Protein AF-A0A5E7G7I0-F1 (afdb_monomer_lite)

Foldseek 3Di:
DCCVPPHDDDPDPDDDDDDDPVRVCVVVVVVVVVVCCVVPVVVVCVVCVVVVVVVVVVVVVVVVVVVVVD

Organism: Pseudomonas fluorescens (NCBI:txid294)

Radius of gyration: 23.82 Å; chains: 1; bounding box: 57×19×52 Å

pLDDT: mean 94.27, std 5.7, range [61.94, 98.62]

Structure (mmCIF, N/CA/C/O backbone):
data_AF-A0A5E7G7I0-F1
#
_entry.id   AF-A0A5E7G7I0-F1
#
loop_
_atom_site.group_PDB
_atom_site.id
_atom_site.type_symbol
_atom_site.label_atom_id
_atom_site.label_alt_id
_atom_site.label_comp_id
_atom_site.label_asym_id
_atom_site.label_entity_id
_atom_site.label_seq_id
_atom_site.pdbx_PDB_ins_code
_atom_site.Cartn_x
_atom_site.Cartn_y
_atom_site.Cartn_z
_atom_site.occupancy
_atom_site.B_iso_or_equiv
_atom_site.auth_seq_id
_atom_site.auth_comp_id
_atom_site.auth_asym_id
_atom_site.auth_atom_id
_atom_site.pdbx_PDB_model_num
ATOM 1 N N . MET A 1 1 ? 4.486 1.377 19.270 1.00 84.12 1 MET A N 1
ATOM 2 C CA . MET A 1 1 ? 3.457 2.293 19.825 1.00 84.12 1 MET A CA 1
ATOM 3 C C . MET A 1 1 ? 2.125 1.600 20.114 1.00 84.12 1 MET A C 1
ATOM 5 O O . MET A 1 1 ? 1.553 1.902 21.149 1.00 84.12 1 MET A O 1
ATOM 9 N N . ILE A 1 2 ? 1.680 0.634 19.296 1.00 92.19 2 ILE A N 1
ATOM 10 C CA . ILE A 1 2 ? 0.443 -0.150 19.509 1.00 92.19 2 ILE A CA 1
ATOM 11 C C . ILE A 1 2 ? 0.319 -0.737 20.927 1.00 92.19 2 ILE A C 1
ATOM 13 O O . ILE A 1 2 ? -0.675 -0.481 21.599 1.00 92.19 2 ILE A O 1
ATOM 17 N N . HIS A 1 3 ? 1.354 -1.426 21.426 1.00 88.31 3 HIS A N 1
ATOM 18 C CA . HIS A 1 3 ? 1.338 -2.021 22.771 1.00 88.31 3 HIS A CA 1
ATOM 19 C C . HIS A 1 3 ? 1.096 -0.986 23.883 1.00 88.31 3 HIS A C 1
ATOM 21 O O . HIS A 1 3 ? 0.319 -1.207 24.797 1.00 88.31 3 HIS A O 1
ATOM 27 N N . ARG A 1 4 ? 1.723 0.190 23.779 1.00 89.19 4 ARG A N 1
ATOM 28 C CA . ARG A 1 4 ? 1.561 1.272 24.760 1.00 89.19 4 ARG A CA 1
ATOM 29 C C . ARG A 1 4 ? 0.182 1.943 24.686 1.00 89.19 4 ARG A C 1
ATOM 31 O O . ARG A 1 4 ? -0.256 2.506 25.683 1.00 89.19 4 ARG A O 1
ATOM 38 N N . ALA A 1 5 ? -0.442 1.957 23.509 1.00 89.00 5 ALA A N 1
ATOM 39 C CA . ALA A 1 5 ? -1.705 2.652 23.274 1.00 89.00 5 ALA A CA 1
ATOM 40 C C . ALA A 1 5 ? -2.928 1.798 23.640 1.00 89.00 5 ALA A C 1
ATOM 42 O O . ALA A 1 5 ? -3.866 2.327 24.224 1.00 89.00 5 ALA A O 1
ATOM 43 N N . TYR A 1 6 ? -2.903 0.499 23.320 1.00 89.44 6 TYR A N 1
ATOM 44 C CA . TYR A 1 6 ? -4.081 -0.374 23.411 1.00 89.44 6 TYR A CA 1
ATOM 45 C C . TYR A 1 6 ? -3.989 -1.479 24.470 1.00 89.44 6 TYR A C 1
ATOM 47 O O . TYR A 1 6 ? -5.000 -2.109 24.758 1.00 89.44 6 TYR A O 1
ATOM 55 N N . PHE A 1 7 ? -2.810 -1.737 25.044 1.00 90.56 7 PHE A N 1
ATOM 56 C CA . PHE A 1 7 ? -2.599 -2.858 25.963 1.00 90.56 7 PHE A CA 1
ATOM 57 C C . PHE A 1 7 ? -2.177 -2.374 27.357 1.00 90.56 7 PHE A C 1
ATOM 59 O O . PHE A 1 7 ? -1.500 -1.353 27.502 1.00 90.56 7 PHE A O 1
ATOM 66 N N . GLY A 1 8 ? -2.562 -3.136 28.384 1.00 89.50 8 GLY A N 1
ATOM 67 C CA . GLY A 1 8 ? -2.345 -2.824 29.800 1.00 89.50 8 GLY A CA 1
ATOM 68 C C . GLY A 1 8 ? -3.654 -2.548 30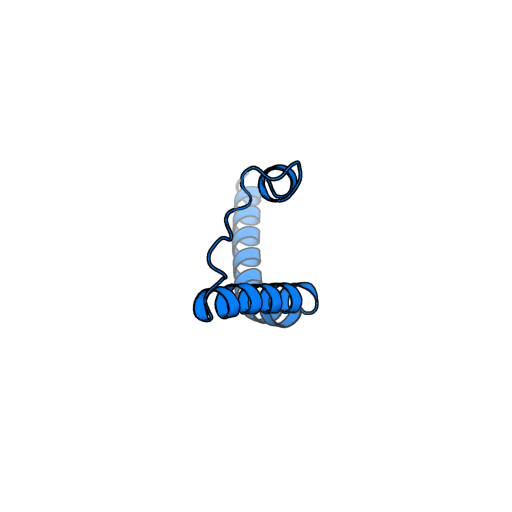.555 1.00 89.50 8 GLY A C 1
ATOM 69 O O . GLY A 1 8 ? -4.730 -2.652 29.968 1.00 89.50 8 GLY A O 1
ATOM 70 N N . PRO A 1 9 ? -3.579 -2.226 31.858 1.00 90.50 9 PRO A N 1
ATOM 71 C CA . PRO A 1 9 ? -4.758 -1.908 32.662 1.00 90.50 9 PRO A CA 1
ATOM 72 C C . PRO A 1 9 ? -5.535 -0.710 32.098 1.00 90.50 9 PRO A C 1
ATOM 74 O O . PRO A 1 9 ? -4.925 0.234 31.579 1.00 90.50 9 PRO A O 1
ATOM 77 N N . SER A 1 10 ? -6.867 -0.727 32.223 1.00 89.69 10 SER A N 1
ATOM 78 C CA . SER A 1 10 ? -7.697 0.419 31.843 1.00 89.69 10 SER A CA 1
ATOM 79 C C . SER A 1 10 ? -7.289 1.645 32.663 1.00 89.69 10 SER A C 1
ATOM 81 O O . SER A 1 10 ? -7.061 1.577 33.869 1.00 89.69 10 SER A O 1
ATOM 83 N N . LYS A 1 11 ? -7.145 2.788 31.987 1.00 87.88 11 LYS A N 1
ATOM 84 C CA . LYS A 1 11 ? -6.832 4.065 32.653 1.00 87.88 11 LYS A CA 1
ATOM 85 C C . LYS A 1 11 ? -8.083 4.795 33.136 1.00 87.88 1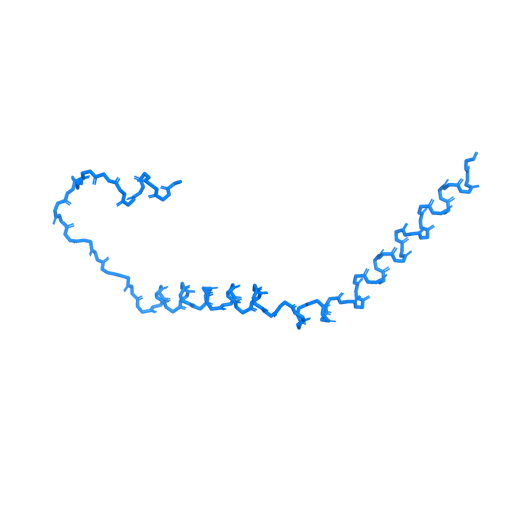1 LYS A C 1
ATOM 87 O O . LYS A 1 11 ? -7.981 5.686 33.970 1.00 87.88 11 LYS A O 1
ATOM 92 N N . SER A 1 12 ? -9.230 4.467 32.554 1.00 90.94 12 SER A N 1
ATOM 93 C CA . SER A 1 12 ? -10.545 5.016 32.861 1.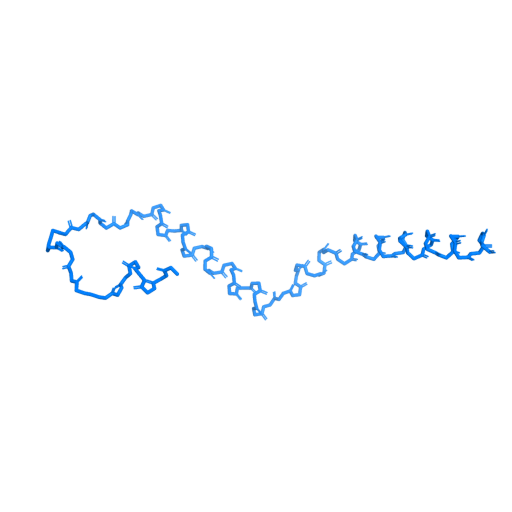00 90.94 12 SER A CA 1
ATOM 94 C C . SER A 1 12 ? -11.600 4.078 32.283 1.00 90.94 12 SER A C 1
ATOM 96 O O . SER A 1 12 ? -11.375 3.503 31.216 1.00 90.94 12 SER A O 1
ATOM 98 N N . ASP A 1 13 ? -12.741 3.976 32.959 1.00 88.69 13 ASP A N 1
ATOM 99 C CA . ASP A 1 13 ? -13.909 3.223 32.486 1.00 88.69 13 ASP A CA 1
ATOM 100 C C . ASP A 1 13 ? -14.885 4.104 31.685 1.00 88.69 13 ASP A C 1
ATOM 102 O O . ASP A 1 13 ? -15.937 3.648 31.238 1.00 88.69 13 ASP A O 1
ATOM 106 N N . ALA A 1 14 ? -14.550 5.385 31.486 1.00 92.62 14 ALA A N 1
ATOM 107 C CA . ALA A 1 14 ? -15.341 6.285 30.661 1.00 92.62 14 ALA A CA 1
ATOM 108 C C . ALA A 1 14 ? -15.331 5.827 29.194 1.00 92.62 14 ALA A C 1
ATOM 110 O O . ALA A 1 14 ? -14.275 5.692 28.572 1.00 92.62 14 ALA A O 1
ATOM 111 N N . VAL A 1 15 ? -16.524 5.633 28.631 1.00 90.12 15 VAL A N 1
ATOM 112 C CA . VAL A 1 15 ? -16.692 5.240 27.230 1.00 90.12 15 VAL A CA 1
ATOM 113 C C . VAL A 1 15 ? -16.311 6.412 26.326 1.00 90.12 15 VAL A C 1
ATOM 115 O O . VAL A 1 15 ? -16.908 7.487 26.393 1.00 90.12 15 VAL A O 1
ATOM 118 N N . LEU A 1 16 ? -15.306 6.200 25.478 1.00 90.75 16 LEU A N 1
ATOM 119 C CA . LEU A 1 16 ? -14.911 7.152 24.444 1.00 90.75 16 LEU A CA 1
ATOM 120 C C . LEU A 1 16 ? -15.942 7.158 23.315 1.00 90.75 16 LEU A C 1
ATOM 122 O O . LEU A 1 16 ? -16.549 6.131 23.006 1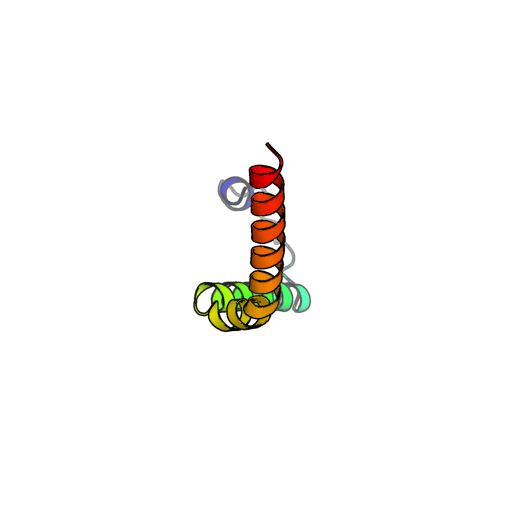.00 90.75 16 LEU A O 1
ATOM 126 N N . HIS A 1 17 ? -16.116 8.317 22.679 1.00 93.50 17 HIS A N 1
ATOM 127 C CA . HIS A 1 17 ? -16.933 8.400 21.476 1.00 93.50 17 HIS A CA 1
ATOM 128 C C . HIS A 1 17 ? -16.370 7.464 20.402 1.00 93.50 17 HIS A C 1
ATOM 130 O O . HIS A 1 17 ? -15.155 7.394 20.202 1.00 93.50 17 HIS A O 1
ATOM 136 N N . GLY A 1 18 ? -17.265 6.723 19.750 1.00 93.44 18 GLY A N 1
ATOM 137 C CA . GLY A 1 18 ? -16.899 5.841 18.652 1.00 93.44 18 GLY A CA 1
ATOM 138 C C . GLY A 1 18 ? -16.396 6.622 17.443 1.00 93.44 18 GLY A C 1
ATOM 139 O O . GLY A 1 18 ? -16.573 7.832 17.342 1.00 93.44 18 GLY A O 1
ATOM 140 N N . MET A 1 19 ? -15.779 5.900 16.517 1.00 95.75 19 MET A N 1
ATOM 141 C CA . MET A 1 19 ? -15.338 6.468 15.251 1.00 95.75 19 MET A CA 1
ATOM 142 C C . MET A 1 19 ? -16.549 6.886 14.410 1.00 95.75 19 MET A C 1
ATOM 144 O O . MET A 1 19 ? -17.520 6.128 14.306 1.00 95.75 19 MET A O 1
ATOM 148 N N . ASP A 1 20 ? -16.491 8.070 13.804 1.00 96.81 20 ASP A N 1
ATOM 149 C CA . ASP A 1 20 ? -17.553 8.513 12.905 1.00 96.81 20 ASP A CA 1
ATOM 150 C C . ASP A 1 20 ? -17.487 7.776 11.548 1.00 96.81 20 ASP A C 1
ATOM 152 O O . ASP A 1 20 ? -16.522 7.075 11.217 1.00 96.81 20 ASP A O 1
ATOM 156 N N . ALA A 1 21 ? -18.536 7.905 10.731 1.00 97.62 21 ALA A N 1
ATOM 157 C CA . ALA A 1 21 ? -18.595 7.219 9.439 1.00 97.62 21 ALA A CA 1
ATOM 158 C C . ALA A 1 21 ? -17.472 7.657 8.479 1.00 97.62 21 ALA A C 1
ATOM 160 O O . ALA A 1 21 ? -16.993 6.850 7.681 1.00 97.62 21 ALA A O 1
ATOM 161 N N . ARG A 1 22 ? -17.033 8.919 8.551 1.00 98.06 22 ARG A N 1
ATOM 162 C CA . ARG A 1 22 ? -15.982 9.464 7.685 1.00 98.06 22 ARG A CA 1
ATOM 163 C C . ARG A 1 22 ? -14.637 8.843 8.040 1.00 98.06 22 ARG A C 1
ATOM 165 O O . ARG A 1 22 ? -13.915 8.396 7.153 1.00 98.06 22 ARG A O 1
ATOM 172 N N . GLU A 1 23 ? -14.310 8.811 9.324 1.00 98.06 23 GLU A N 1
ATOM 173 C CA . GLU A 1 23 ? -13.100 8.202 9.866 1.00 98.06 23 GLU A CA 1
ATOM 174 C C . GLU A 1 23 ? -13.043 6.705 9.530 1.00 98.06 23 GLU A C 1
ATOM 176 O O . GLU A 1 23 ? -12.021 6.230 9.029 1.00 98.06 23 GLU A O 1
ATOM 181 N N . LEU A 1 24 ? -14.163 5.987 9.681 1.00 97.69 24 LEU A N 1
ATOM 182 C CA . LEU A 1 24 ? -14.254 4.571 9.321 1.00 97.69 24 LEU A CA 1
ATOM 183 C C . LEU A 1 24 ? -13.975 4.334 7.834 1.00 97.69 24 LEU A C 1
ATOM 185 O O . LEU A 1 24 ? -13.159 3.478 7.492 1.00 97.69 24 LEU A O 1
ATOM 189 N N . ILE A 1 25 ? -14.622 5.097 6.949 1.00 98.44 25 ILE A N 1
ATOM 190 C CA . ILE A 1 25 ? -14.454 4.954 5.496 1.00 98.44 25 ILE A CA 1
ATOM 191 C C . ILE A 1 25 ? -13.009 5.249 5.085 1.00 98.44 25 ILE A C 1
ATOM 193 O O . ILE A 1 25 ? -12.453 4.517 4.268 1.00 98.44 25 ILE A O 1
ATOM 197 N N . MET A 1 26 ? -12.376 6.275 5.662 1.00 98.38 26 MET A N 1
ATOM 198 C CA . MET A 1 26 ? -10.978 6.593 5.363 1.00 98.38 26 MET A CA 1
ATOM 199 C C . MET A 1 26 ? -10.034 5.466 5.797 1.00 98.38 26 MET A C 1
ATOM 201 O O . MET A 1 26 ? -9.203 5.034 5.001 1.00 98.38 26 MET A O 1
ATOM 205 N N . VAL A 1 27 ? -10.169 4.953 7.027 1.00 98.19 27 VAL A N 1
ATOM 206 C CA . VAL A 1 27 ? -9.284 3.895 7.549 1.00 98.19 27 VAL A CA 1
ATOM 207 C C . VAL A 1 27 ? -9.473 2.585 6.785 1.00 98.19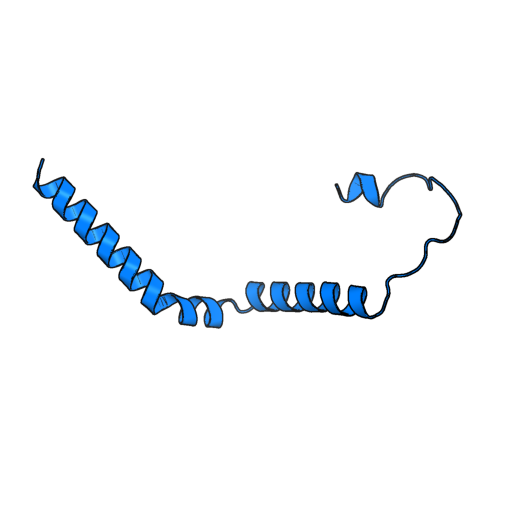 27 VAL A C 1
ATOM 209 O O . VAL A 1 27 ? -8.491 1.962 6.380 1.00 98.19 27 VAL A O 1
ATOM 212 N N . VAL A 1 28 ? -10.720 2.179 6.538 1.00 98.50 28 VAL A N 1
ATOM 213 C CA . VAL A 1 28 ? -11.020 0.963 5.769 1.00 98.50 28 VAL A CA 1
ATOM 214 C C . VAL A 1 28 ? -10.577 1.118 4.315 1.00 98.50 28 VAL A C 1
ATOM 216 O O . VAL A 1 28 ? -9.969 0.201 3.769 1.00 98.50 28 VAL A O 1
ATOM 219 N N . GLY A 1 29 ? -10.807 2.280 3.701 1.00 98.56 29 GLY A N 1
ATOM 220 C CA . GLY A 1 29 ? -10.341 2.574 2.347 1.00 98.56 29 GLY A CA 1
ATOM 221 C C . GLY A 1 29 ? -8.822 2.456 2.222 1.00 98.56 29 GLY A C 1
ATOM 222 O O . GLY A 1 29 ? -8.330 1.786 1.316 1.00 98.56 29 GLY A O 1
ATOM 223 N N . LEU A 1 30 ? -8.071 3.022 3.172 1.00 98.50 30 LEU A N 1
ATOM 224 C CA . LEU A 1 30 ? -6.615 2.871 3.225 1.00 98.50 30 LEU A CA 1
ATOM 225 C C . LEU A 1 30 ? -6.193 1.408 3.401 1.00 98.50 30 LEU A C 1
ATOM 227 O O . LEU A 1 30 ? -5.291 0.952 2.702 1.00 98.50 30 LEU A O 1
ATOM 231 N N . ALA A 1 31 ? -6.850 0.656 4.288 1.00 98.56 31 ALA A N 1
ATOM 232 C CA . ALA A 1 31 ? -6.551 -0.760 4.490 1.00 98.56 31 ALA A CA 1
ATOM 233 C C . ALA A 1 31 ? -6.756 -1.577 3.202 1.00 98.56 31 ALA A C 1
ATOM 235 O O . ALA A 1 31 ? -5.888 -2.365 2.831 1.00 98.56 31 ALA A O 1
ATOM 236 N N . VAL A 1 32 ? -7.859 -1.346 2.483 1.00 98.62 32 VAL A N 1
ATOM 237 C CA . VAL A 1 32 ? -8.141 -2.004 1.199 1.00 98.62 32 VAL A CA 1
ATOM 238 C C . VAL A 1 32 ? -7.083 -1.655 0.155 1.00 98.62 32 VAL A C 1
ATOM 240 O O . VAL A 1 32 ? -6.582 -2.555 -0.513 1.00 98.62 32 VAL A O 1
ATOM 243 N N . LEU A 1 33 ? -6.696 -0.381 0.038 1.00 98.31 33 LEU A N 1
ATOM 244 C CA . LEU A 1 33 ? -5.653 0.042 -0.902 1.00 98.31 33 LEU A CA 1
ATOM 245 C C . LEU A 1 33 ? -4.297 -0.602 -0.590 1.00 98.31 33 LEU A C 1
ATOM 247 O O . LEU A 1 33 ? -3.607 -1.035 -1.511 1.00 98.31 33 LEU A O 1
ATOM 251 N N . LEU A 1 34 ? -3.927 -0.713 0.690 1.00 98.25 34 LEU A N 1
ATOM 252 C CA . LEU A 1 34 ? -2.691 -1.380 1.105 1.00 98.25 34 LEU A CA 1
ATOM 253 C C . LEU A 1 34 ? -2.712 -2.879 0.793 1.00 98.25 34 LEU A C 1
ATOM 255 O O . LEU A 1 34 ? -1.717 -3.411 0.307 1.00 98.25 34 LEU A O 1
ATOM 259 N N . ILE A 1 35 ? -3.839 -3.554 1.036 1.00 98.38 35 ILE A N 1
ATOM 260 C CA . ILE A 1 35 ? -3.999 -4.974 0.694 1.00 98.38 35 ILE A CA 1
ATOM 261 C C . ILE A 1 35 ? -3.922 -5.159 -0.821 1.00 98.38 35 ILE A C 1
ATOM 263 O O . ILE A 1 35 ? -3.190 -6.026 -1.290 1.00 98.38 35 ILE A O 1
ATOM 267 N N . TYR A 1 36 ? -4.638 -4.334 -1.585 1.00 98.06 36 TYR A N 1
ATOM 268 C CA . TYR A 1 36 ? -4.625 -4.385 -3.043 1.00 98.06 36 TYR A CA 1
ATOM 269 C C . TYR A 1 36 ? -3.208 -4.212 -3.594 1.00 98.06 36 TYR A C 1
ATOM 271 O O . TYR A 1 36 ? -2.748 -5.051 -4.364 1.00 98.06 36 TYR A O 1
ATOM 279 N N . LEU A 1 37 ? -2.488 -3.186 -3.131 1.00 97.75 37 LEU A N 1
ATOM 280 C CA . LEU A 1 37 ? -1.102 -2.941 -3.520 1.00 97.75 37 LEU A CA 1
ATOM 281 C C . LEU A 1 37 ? -0.172 -4.098 -3.120 1.00 97.75 37 LEU A C 1
ATOM 283 O O . LEU A 1 37 ? 0.701 -4.472 -3.897 1.00 97.75 37 LEU A O 1
ATOM 287 N N . GLY A 1 38 ? -0.348 -4.669 -1.925 1.00 97.62 38 GLY A N 1
ATOM 288 C CA . GLY A 1 38 ? 0.496 -5.755 -1.423 1.00 97.62 38 GLY A CA 1
ATOM 289 C C . GLY A 1 38 ? 0.274 -7.092 -2.133 1.00 97.62 38 GLY A C 1
ATOM 290 O O . GLY A 1 38 ? 1.231 -7.827 -2.365 1.00 97.62 38 GLY A O 1
ATOM 291 N N . VAL A 1 39 ? -0.971 -7.411 -2.491 1.00 98.38 39 VAL A N 1
ATOM 292 C CA . VAL A 1 39 ? -1.328 -8.670 -3.166 1.00 98.38 39 VAL A CA 1
ATOM 293 C C . VAL A 1 39 ? -1.117 -8.571 -4.675 1.00 98.38 39 VAL A C 1
ATOM 295 O O . VAL A 1 39 ? -0.650 -9.525 -5.296 1.00 98.38 39 VAL A O 1
ATOM 298 N N . PHE A 1 40 ? -1.444 -7.426 -5.274 1.00 97.94 40 PHE A N 1
ATOM 299 C CA . PHE A 1 40 ? -1.375 -7.215 -6.715 1.00 97.94 40 PHE A CA 1
ATOM 300 C C . PHE A 1 40 ? -0.666 -5.892 -7.055 1.00 97.94 40 PHE A C 1
ATOM 302 O O . PHE A 1 40 ? -1.304 -4.919 -7.461 1.00 97.94 40 PHE A O 1
ATOM 309 N N . PRO A 1 41 ? 0.675 -5.840 -6.929 1.00 97.06 41 PRO A N 1
ATOM 310 C CA . PRO A 1 41 ? 1.441 -4.620 -7.192 1.00 97.06 41 PRO A CA 1
ATOM 311 C C . PRO A 1 41 ? 1.573 -4.287 -8.686 1.00 97.06 41 PRO A C 1
ATOM 313 O O . PRO A 1 41 ? 1.931 -3.161 -9.027 1.00 97.06 41 PRO A O 1
ATOM 316 N N . GLN A 1 42 ? 1.296 -5.249 -9.577 1.00 97.44 42 GLN A N 1
ATOM 317 C CA . GLN A 1 42 ? 1.578 -5.157 -11.017 1.00 97.44 42 GLN A CA 1
ATOM 318 C C . GLN A 1 42 ? 1.032 -3.883 -11.685 1.00 97.44 42 GLN A C 1
ATOM 320 O O . 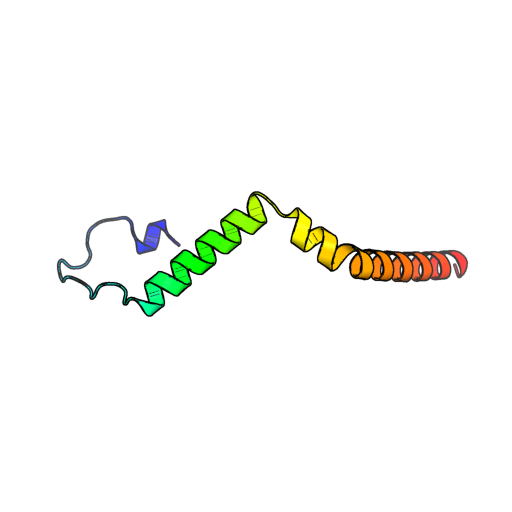GLN A 1 42 ? 1.826 -3.200 -12.317 1.00 97.44 42 GLN A O 1
ATOM 325 N N . PRO A 1 43 ? -0.223 -3.437 -11.469 1.00 96.94 43 PRO A N 1
ATOM 326 C CA . PRO A 1 43 ? -0.738 -2.234 -12.130 1.00 96.94 43 PRO A CA 1
ATOM 327 C C . PRO A 1 43 ? 0.061 -0.972 -11.806 1.00 96.94 43 PRO A C 1
ATOM 329 O O . PRO A 1 43 ? 0.221 -0.094 -12.652 1.00 96.94 43 PRO A O 1
ATOM 332 N N . PHE A 1 44 ? 0.578 -0.872 -10.580 1.00 96.69 44 PHE A N 1
ATOM 333 C CA . PHE A 1 44 ? 1.388 0.266 -10.154 1.00 96.69 44 PHE A CA 1
ATOM 334 C C . PHE A 1 44 ? 2.790 0.207 -10.761 1.00 96.69 44 PHE A C 1
ATOM 336 O O . PHE A 1 44 ? 3.316 1.242 -11.169 1.00 96.69 44 PHE A O 1
ATOM 343 N N . LEU A 1 45 ? 3.373 -0.993 -10.846 1.00 97.12 45 LEU A N 1
ATOM 344 C CA . LEU A 1 45 ? 4.666 -1.221 -11.493 1.00 97.12 45 LEU A CA 1
ATOM 345 C C . LEU A 1 45 ? 4.586 -0.977 -13.002 1.00 97.12 45 LEU A C 1
ATOM 347 O O . LEU A 1 45 ? 5.446 -0.297 -13.549 1.00 97.12 45 LEU A O 1
ATOM 351 N N . ASP A 1 46 ? 3.528 -1.446 -13.657 1.00 97.94 46 ASP A N 1
ATOM 352 C CA . ASP A 1 46 ? 3.292 -1.245 -15.087 1.00 97.94 46 ASP A CA 1
ATOM 353 C C . ASP A 1 46 ? 3.085 0.238 -15.405 1.00 97.94 46 ASP A C 1
ATOM 355 O O . ASP A 1 46 ? 3.639 0.758 -16.374 1.00 97.94 46 ASP A O 1
ATOM 359 N N . THR A 1 47 ? 2.347 0.952 -14.547 1.00 97.69 47 THR A N 1
ATOM 360 C CA . THR A 1 47 ? 2.138 2.400 -14.691 1.00 97.69 47 THR A CA 1
ATOM 361 C C . THR A 1 47 ? 3.455 3.172 -14.587 1.00 97.69 47 THR A C 1
ATOM 363 O O . THR A 1 47 ? 3.669 4.128 -15.331 1.00 97.69 47 THR A O 1
ATOM 366 N N . SER A 1 48 ? 4.351 2.779 -13.677 1.00 97.62 48 SER A N 1
ATOM 367 C CA . SER A 1 48 ? 5.630 3.469 -13.476 1.00 97.62 48 SER A CA 1
ATOM 368 C C . SER A 1 48 ? 6.756 2.971 -14.389 1.00 97.62 48 SER A C 1
ATOM 370 O O . SER A 1 48 ? 7.778 3.654 -14.503 1.00 97.62 48 SER A O 1
ATOM 372 N N . ALA A 1 49 ? 6.583 1.833 -15.069 1.00 97.81 49 ALA A N 1
ATOM 373 C CA . ALA A 1 49 ? 7.638 1.132 -15.800 1.00 97.81 49 ALA A CA 1
ATOM 374 C C . ALA A 1 49 ? 8.350 2.007 -16.841 1.00 97.81 49 ALA A C 1
ATOM 376 O O . ALA A 1 49 ? 9.581 2.049 -16.868 1.00 97.81 49 ALA A O 1
ATOM 377 N N . ALA A 1 50 ? 7.603 2.750 -17.666 1.00 97.31 50 ALA A N 1
ATOM 378 C CA . ALA A 1 50 ? 8.191 3.602 -18.703 1.00 97.31 50 ALA A CA 1
ATOM 379 C C . ALA A 1 50 ? 9.050 4.728 -18.102 1.00 97.31 50 ALA A C 1
ATOM 381 O O . ALA A 1 50 ? 10.177 4.968 -18.539 1.00 97.31 50 ALA A O 1
ATOM 382 N N . THR A 1 51 ? 8.548 5.387 -17.054 1.00 97.75 51 THR A N 1
ATOM 383 C CA . THR A 1 51 ? 9.287 6.438 -16.345 1.00 97.75 51 THR A CA 1
ATOM 384 C C . THR A 1 51 ? 10.521 5.873 -15.648 1.00 97.75 51 THR A C 1
ATOM 386 O O . THR A 1 51 ? 11.603 6.447 -15.761 1.00 97.75 51 THR A O 1
ATOM 389 N N . MET A 1 52 ? 10.390 4.732 -14.968 1.00 97.44 52 MET A N 1
ATOM 390 C CA . MET A 1 52 ? 11.508 4.076 -14.291 1.00 97.44 52 MET A CA 1
ATOM 391 C C . MET A 1 52 ? 12.601 3.653 -15.274 1.00 97.44 52 MET A C 1
ATOM 393 O O . MET A 1 52 ? 13.776 3.897 -15.006 1.00 97.44 52 MET A O 1
ATOM 397 N N . SER A 1 53 ? 12.230 3.092 -16.427 1.00 97.00 53 SER A N 1
ATOM 398 C CA . SER A 1 53 ? 13.177 2.725 -17.484 1.00 97.00 53 SER A CA 1
ATOM 399 C C . SER A 1 53 ? 13.935 3.945 -18.019 1.00 97.00 53 SER A C 1
ATOM 401 O O . SER A 1 53 ? 15.163 3.913 -18.103 1.00 97.00 53 SER A O 1
ATOM 403 N N . GLY A 1 54 ? 13.237 5.054 -18.289 1.00 97.00 54 GLY A N 1
ATOM 404 C CA . GLY A 1 54 ? 13.873 6.295 -18.740 1.00 97.00 54 GLY A CA 1
ATOM 405 C C . GLY A 1 54 ? 14.867 6.860 -17.720 1.00 97.00 54 GLY A C 1
ATOM 406 O O . GLY A 1 54 ? 15.983 7.238 -18.078 1.00 97.00 54 GLY A O 1
ATOM 407 N N . VAL A 1 55 ? 14.504 6.854 -16.433 1.00 97.50 55 VAL A N 1
ATOM 408 C CA . VAL A 1 55 ? 15.395 7.285 -15.343 1.00 97.50 55 VAL A CA 1
ATOM 409 C C . VAL A 1 55 ? 16.620 6.371 -15.239 1.00 97.50 55 VAL A C 1
ATOM 411 O O . VAL A 1 55 ? 17.745 6.864 -15.160 1.00 97.50 55 VAL A O 1
ATOM 414 N N . GLN A 1 56 ? 16.431 5.050 -15.290 1.00 96.75 56 GLN A N 1
ATOM 415 C CA . GLN A 1 56 ? 17.528 4.078 -15.254 1.00 96.75 56 GLN A CA 1
ATOM 416 C C . GLN A 1 56 ? 18.494 4.257 -16.429 1.00 96.75 56 GLN A C 1
ATOM 418 O O . GLN A 1 56 ? 19.709 4.238 -16.229 1.00 96.75 56 GLN A O 1
ATOM 423 N N . GLN A 1 57 ? 17.974 4.482 -17.639 1.00 96.75 57 GLN A N 1
ATOM 424 C CA . GLN A 1 57 ? 18.795 4.743 -18.817 1.00 96.75 57 GLN A CA 1
ATOM 425 C C . GLN A 1 57 ? 19.604 6.032 -18.651 1.00 96.75 57 GLN A C 1
ATOM 427 O O . GLN A 1 57 ? 20.814 6.027 -18.882 1.00 96.75 57 GLN A O 1
ATOM 432 N N . TRP A 1 58 ? 18.969 7.120 -18.209 1.00 96.88 58 TRP A N 1
ATOM 433 C CA . TRP A 1 58 ? 19.650 8.395 -17.993 1.00 96.88 58 TRP A CA 1
ATOM 434 C C . TRP A 1 58 ? 20.799 8.262 -16.984 1.00 96.88 58 TRP A C 1
ATOM 436 O O . TRP A 1 58 ? 21.937 8.611 -17.306 1.00 96.88 58 TRP A O 1
ATOM 446 N N . PHE A 1 59 ? 20.550 7.658 -15.818 1.00 96.88 59 PHE A N 1
ATOM 447 C CA . PHE A 1 59 ? 21.604 7.403 -14.832 1.00 96.88 59 PHE A CA 1
ATOM 448 C C . PHE A 1 59 ? 22.716 6.503 -15.385 1.00 96.88 59 PHE A C 1
ATOM 450 O O . PHE A 1 59 ? 23.895 6.804 -15.201 1.00 96.88 59 PHE A O 1
ATOM 457 N N . GLY A 1 60 ? 22.366 5.432 -16.103 1.00 95.62 60 GLY A N 1
ATOM 458 C CA . GLY A 1 60 ? 23.340 4.533 -16.724 1.00 95.62 60 GLY A CA 1
ATOM 459 C C . GLY A 1 60 ? 24.262 5.251 -17.712 1.00 95.62 60 GLY A C 1
ATOM 460 O O . GLY A 1 60 ? 25.483 5.074 -17.670 1.00 95.62 60 GLY A O 1
ATOM 461 N N . THR A 1 61 ? 23.702 6.114 -18.564 1.00 95.75 61 THR A N 1
ATOM 462 C CA . THR A 1 61 ? 24.494 6.926 -19.501 1.00 95.75 61 THR A CA 1
ATOM 463 C C . THR A 1 61 ? 25.405 7.917 -18.779 1.00 95.75 61 THR A C 1
ATOM 465 O O . THR A 1 61 ? 26.588 7.987 -19.107 1.00 95.75 61 THR A O 1
ATOM 468 N N . ALA A 1 62 ? 24.906 8.613 -17.752 1.00 95.00 62 ALA A N 1
ATOM 469 C CA . ALA A 1 62 ? 25.696 9.558 -16.967 1.00 95.00 62 ALA A CA 1
ATOM 470 C C . ALA A 1 62 ? 26.884 8.875 -16.264 1.00 95.00 62 ALA A C 1
ATOM 472 O O . ALA A 1 62 ? 28.009 9.372 -16.325 1.00 95.00 62 ALA A O 1
ATOM 473 N N . PHE A 1 63 ? 26.671 7.702 -15.655 1.00 95.00 63 PHE A N 1
ATOM 474 C CA . PHE A 1 63 ? 27.754 6.943 -15.023 1.00 95.00 63 PHE A CA 1
ATOM 475 C C . PHE A 1 63 ? 28.779 6.423 -16.032 1.00 95.00 63 PHE A C 1
ATOM 477 O O . PHE A 1 63 ? 29.977 6.463 -15.759 1.00 95.00 63 PHE A O 1
ATOM 484 N N . THR A 1 64 ? 28.328 5.980 -17.209 1.00 94.50 64 THR A N 1
ATOM 485 C CA . THR A 1 64 ? 29.224 5.526 -18.283 1.00 94.50 64 THR A CA 1
ATOM 486 C C . THR A 1 64 ? 30.110 6.670 -18.779 1.00 94.50 64 THR A C 1
ATOM 488 O O . THR A 1 64 ? 31.320 6.498 -18.915 1.00 94.50 64 THR A O 1
ATOM 491 N N . GLN A 1 65 ? 29.533 7.857 -18.988 1.00 91.00 65 GLN A N 1
ATOM 492 C CA . GLN A 1 65 ? 30.280 9.051 -19.391 1.00 91.00 65 GLN A CA 1
ATOM 493 C C . GLN A 1 65 ? 31.318 9.451 -18.339 1.00 91.00 65 GLN A C 1
ATOM 495 O O . GLN A 1 65 ? 32.477 9.682 -18.682 1.00 91.00 65 GLN A O 1
ATOM 500 N N . LEU A 1 66 ? 30.935 9.458 -17.058 1.00 91.62 66 LEU A N 1
ATOM 501 C CA . LEU A 1 66 ? 31.851 9.745 -15.954 1.00 91.62 66 LEU A CA 1
ATOM 502 C C . LEU A 1 66 ? 33.022 8.749 -15.905 1.00 91.62 66 LEU A C 1
ATOM 504 O O . LEU A 1 66 ? 34.165 9.158 -15.728 1.00 91.62 66 LEU A O 1
ATOM 508 N N . ALA A 1 67 ? 32.748 7.455 -16.085 1.00 88.50 67 ALA A N 1
ATOM 509 C CA . ALA A 1 67 ? 33.779 6.422 -16.098 1.00 88.50 67 ALA A CA 1
ATOM 510 C C . ALA A 1 67 ? 34.737 6.563 -17.292 1.00 88.50 67 ALA A C 1
ATOM 512 O O . ALA A 1 67 ? 35.924 6.314 -17.137 1.00 88.50 67 ALA A O 1
ATOM 513 N N . SER A 1 68 ? 34.238 6.986 -18.459 1.00 85.38 68 SER A N 1
ATOM 514 C CA . SER A 1 68 ? 35.061 7.204 -19.659 1.00 85.38 68 SER A CA 1
ATOM 515 C C . SER A 1 68 ? 35.925 8.470 -19.614 1.00 85.38 68 SER A C 1
ATOM 517 O O . SER A 1 68 ? 36.880 8.582 -20.376 1.00 85.38 68 SER A O 1
ATOM 519 N N . ALA A 1 69 ? 35.587 9.429 -18.746 1.00 80.25 69 ALA A N 1
ATOM 520 C CA . ALA A 1 69 ? 36.319 10.684 -18.575 1.00 80.25 69 ALA A CA 1
ATOM 521 C C . ALA A 1 69 ? 37.475 10.593 -17.557 1.00 80.25 69 ALA A C 1
ATOM 523 O O . ALA A 1 69 ? 38.181 11.583 -17.357 1.00 80.25 69 ALA A O 1
ATOM 524 N N . ARG A 1 70 ? 37.643 9.441 -16.894 1.00 61.94 70 ARG A N 1
ATOM 525 C CA . ARG A 1 70 ? 38.712 9.158 -15.930 1.00 61.94 70 ARG A CA 1
ATOM 526 C C . ARG A 1 70 ? 39.793 8.294 -16.564 1.00 61.94 70 ARG A C 1
ATOM 528 O O . ARG A 1 70 ? 40.972 8.544 -16.234 1.00 61.94 70 ARG A O 1
#

Secondary structure (DSSP, 8-state):
-HHHHHSSS-S--PPPPPPPHHHHHHHHHHHHHHHHHHH--HHHHHHHHHHHHHHHHHHHHHHHHHHHT-

Sequence (70 aa):
MIHRAYFGPSKSDAVLHGMDARELIMVVGLAVLLIYLGVFPQPFLDTSAATMSGVQQWFGTAFTQLASAR